Protein AF-A0A151R8T7-F1 (afdb_monomer)

Solvent-accessible surface area (backbone atoms only — not comparable to full-atom values): 3074 Å² total; per-residue (Å²): 132,61,61,68,81,76,32,75,54,41,58,31,29,26,34,79,87,68,47,68,40,48,73,77,80,61,58,66,69,58,43,71,74,31,56,73,44,79,45,80,40,44,23,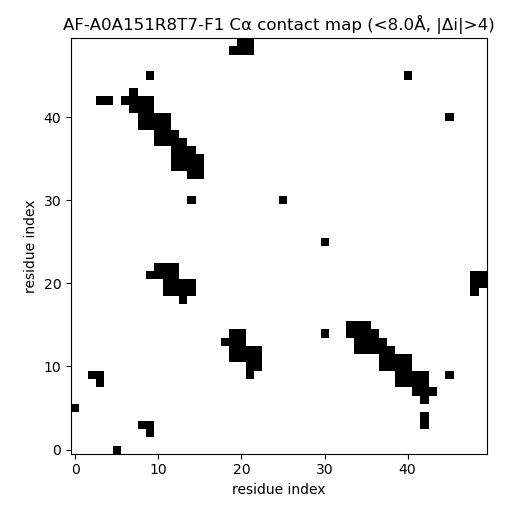84,78,50,72,79,52,117

InterPro domains:
  IPR003311 AUX/IAA protein [PTHR31734] (2-47)
  IPR033389 AUX/IAA domain [PF02309] (1-49)
  IPR053793 PB1-like domain [PS51745] (1-43)

Mean predicted aligned error: 5.68 Å

Structure (mmCIF, N/CA/C/O backbone):
data_AF-A0A151R8T7-F1
#
_entry.id   AF-A0A151R8T7-F1
#
loop_
_atom_site.group_PDB
_atom_site.id
_atom_site.type_symbol
_atom_site.label_atom_id
_atom_site.label_alt_id
_atom_site.label_comp_id
_atom_site.label_asym_id
_atom_site.label_entity_id
_atom_site.label_seq_id
_atom_site.pdbx_PDB_ins_code
_atom_site.Cartn_x
_atom_site.Cartn_y
_atom_site.Cartn_z
_atom_site.occupancy
_atom_site.B_iso_or_equiv
_atom_site.auth_seq_id
_atom_site.auth_comp_id
_atom_site.auth_asym_id
_atom_site.auth_atom_id
_atom_site.pdbx_PDB_model_num
ATOM 1 N N . MET A 1 1 ? 8.953 -15.216 -14.405 1.00 42.66 1 MET A N 1
ATOM 2 C CA . MET A 1 1 ? 8.627 -13.863 -14.898 1.00 42.66 1 MET A CA 1
ATOM 3 C C . MET A 1 1 ? 8.657 -12.953 -13.688 1.00 42.66 1 MET A C 1
ATOM 5 O O . MET A 1 1 ? 7.626 -12.744 -13.066 1.00 42.66 1 MET A O 1
ATOM 9 N N . ASP A 1 2 ? 9.846 -12.504 -13.293 1.00 55.62 2 ASP A N 1
ATOM 10 C CA . ASP A 1 2 ? 9.992 -11.531 -12.212 1.00 55.62 2 ASP A CA 1
ATOM 11 C C . ASP A 1 2 ? 9.434 -10.196 -12.706 1.00 55.62 2 ASP A C 1
ATOM 13 O O . ASP A 1 2 ? 10.099 -9.472 -13.450 1.00 55.62 2 ASP A O 1
ATOM 17 N N . LEU A 1 3 ? 8.187 -9.887 -12.342 1.00 54.47 3 LEU A N 1
ATOM 18 C CA . LEU A 1 3 ? 7.524 -8.630 -12.708 1.00 54.47 3 LEU A CA 1
ATOM 19 C C . LEU A 1 3 ? 8.377 -7.413 -12.289 1.00 54.47 3 LEU A C 1
ATOM 21 O O . LEU A 1 3 ? 8.399 -6.400 -12.982 1.00 54.47 3 LEU A O 1
ATOM 25 N N . LEU A 1 4 ? 9.149 -7.576 -11.208 1.00 55.78 4 LEU A N 1
ATOM 26 C CA . LEU A 1 4 ? 10.133 -6.630 -10.676 1.00 55.78 4 LEU A CA 1
ATOM 27 C C 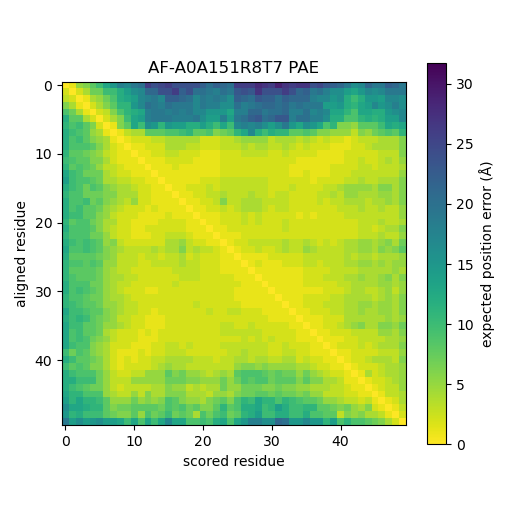. LEU A 1 4 ? 11.352 -6.396 -11.590 1.00 55.78 4 LEU A C 1
ATOM 29 O O . LEU A 1 4 ? 11.922 -5.312 -11.547 1.00 55.78 4 LEU A O 1
ATOM 33 N N . ASN A 1 5 ? 11.749 -7.370 -12.419 1.00 55.16 5 ASN A N 1
ATOM 34 C CA . ASN A 1 5 ? 12.921 -7.260 -13.304 1.00 55.16 5 ASN A CA 1
ATOM 35 C C . ASN A 1 5 ? 12.577 -6.888 -14.753 1.00 55.16 5 ASN A C 1
ATOM 37 O O . ASN A 1 5 ? 13.477 -6.515 -15.501 1.00 55.16 5 ASN A O 1
ATOM 41 N N . SER A 1 6 ? 11.311 -7.000 -15.171 1.00 60.66 6 SER A N 1
ATOM 42 C CA . SER A 1 6 ? 10.908 -6.705 -16.557 1.00 60.66 6 SER A CA 1
ATOM 43 C C . SER A 1 6 ? 9.999 -5.485 -16.709 1.00 60.66 6 SER A C 1
ATOM 45 O O . SER A 1 6 ? 9.831 -5.023 -17.837 1.00 60.66 6 SER A O 1
ATOM 47 N N . SER A 1 7 ? 9.397 -4.975 -15.629 1.00 65.19 7 SER A N 1
ATOM 48 C CA . SER A 1 7 ? 8.527 -3.799 -15.685 1.00 65.19 7 SER A CA 1
ATOM 49 C C . SER A 1 7 ? 9.208 -2.583 -15.068 1.00 65.19 7 SER A C 1
ATOM 51 O O . SER A 1 7 ? 9.632 -2.609 -13.914 1.00 65.19 7 SER A O 1
ATOM 53 N N . ASP A 1 8 ? 9.232 -1.475 -15.811 1.00 81.56 8 ASP A N 1
ATOM 54 C CA . ASP A 1 8 ? 9.694 -0.181 -15.298 1.00 81.56 8 ASP A CA 1
ATOM 55 C C . ASP A 1 8 ? 8.847 0.320 -14.125 1.00 81.56 8 ASP A C 1
ATOM 57 O O . ASP A 1 8 ? 9.295 1.199 -13.388 1.00 81.56 8 ASP A O 1
ATOM 61 N N . TYR A 1 9 ? 7.642 -0.235 -13.941 1.00 84.56 9 TYR A N 1
ATOM 62 C CA . TYR A 1 9 ? 6.691 0.168 -12.916 1.00 84.56 9 TYR A CA 1
ATOM 63 C C . TYR A 1 9 ? 6.022 -1.021 -12.228 1.00 84.56 9 TYR A C 1
ATOM 65 O O . TYR A 1 9 ? 5.652 -2.001 -12.874 1.00 84.56 9 TYR A O 1
ATOM 73 N N . VAL A 1 10 ? 5.803 -0.897 -10.923 1.00 89.75 10 VAL A N 1
ATOM 74 C CA . VAL A 1 10 ? 5.097 -1.886 -10.110 1.00 89.75 10 VAL A CA 1
ATOM 75 C C . VAL A 1 10 ? 3.959 -1.231 -9.320 1.00 89.75 10 VAL A C 1
ATOM 77 O O . VAL A 1 10 ? 4.104 -0.095 -8.852 1.00 89.75 10 VAL A O 1
ATOM 80 N N . PRO A 1 11 ? 2.810 -1.912 -9.187 1.00 91.62 11 PRO A N 1
ATOM 81 C CA . PRO A 1 11 ? 1.714 -1.450 -8.351 1.00 91.62 11 PRO A CA 1
ATOM 82 C C . PRO A 1 11 ? 1.989 -1.768 -6.874 1.00 91.62 11 PRO A C 1
ATOM 84 O O . PRO A 1 11 ? 2.227 -2.917 -6.504 1.00 91.62 11 PRO A O 1
ATOM 87 N N . THR A 1 12 ? 1.913 -0.748 -6.026 1.00 93.75 12 THR A N 1
ATOM 88 C CA . THR A 1 12 ? 2.025 -0.847 -4.567 1.00 93.75 12 THR A CA 1
ATOM 89 C C . THR A 1 12 ? 0.821 -0.204 -3.892 1.00 93.75 12 THR A C 1
ATOM 91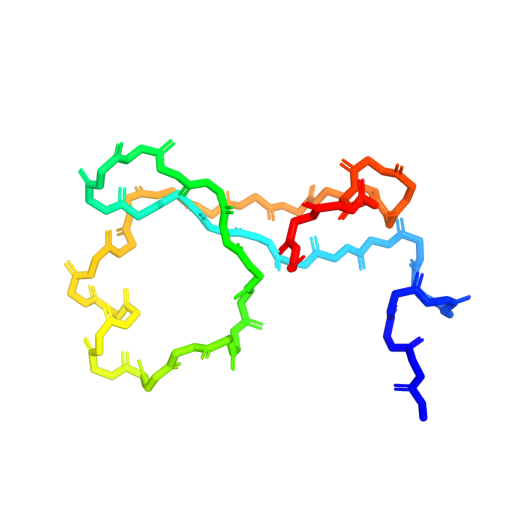 O O . THR A 1 12 ? 0.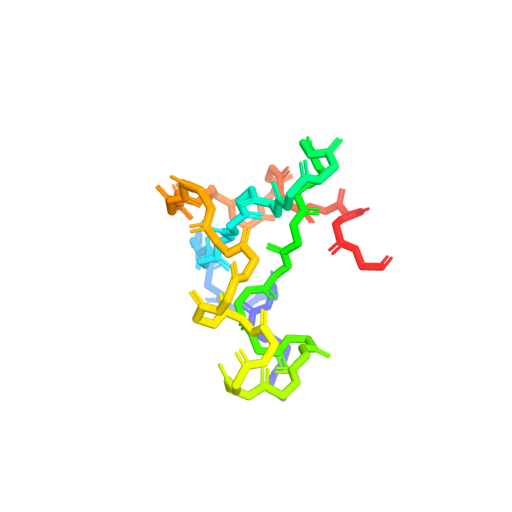115 0.624 -4.482 1.00 93.75 12 THR A O 1
ATOM 94 N N . TYR A 1 13 ? 0.576 -0.580 -2.642 1.00 94.75 13 TYR A N 1
ATOM 95 C CA . TYR A 1 13 ? -0.475 0.016 -1.832 1.00 94.75 13 TYR A CA 1
ATOM 96 C C . TYR A 1 13 ? -0.013 0.282 -0.401 1.00 94.75 13 TYR A C 1
ATOM 98 O O . TYR A 1 13 ? 0.864 -0.403 0.112 1.00 94.75 13 TYR A O 1
ATOM 106 N N . GLU A 1 14 ? -0.595 1.307 0.216 1.00 94.94 14 GLU A N 1
ATOM 107 C CA . GLU A 1 14 ? -0.433 1.614 1.637 1.00 94.94 14 GLU A CA 1
ATOM 108 C C . GLU A 1 14 ? -1.534 0.886 2.415 1.00 94.94 14 GLU A C 1
ATOM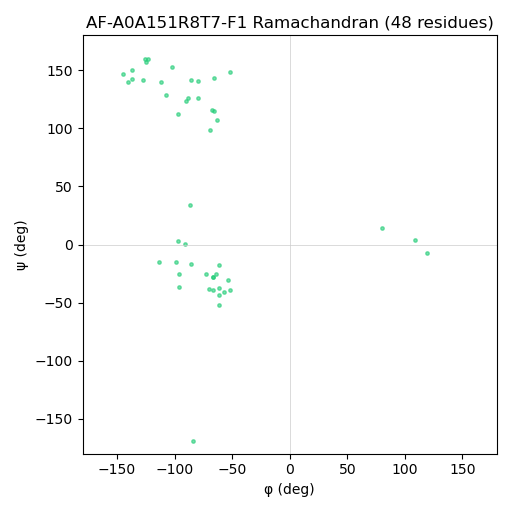 110 O O . GLU A 1 14 ? -2.719 1.067 2.109 1.00 94.94 14 GLU A O 1
ATOM 115 N N . ASP A 1 15 ? -1.162 0.063 3.391 1.00 93.44 15 ASP A N 1
ATOM 116 C CA . ASP A 1 15 ? -2.101 -0.685 4.229 1.00 93.44 15 ASP A CA 1
ATOM 117 C C . ASP A 1 15 ? -2.636 0.138 5.424 1.00 93.44 15 ASP A C 1
ATOM 119 O O . ASP A 1 15 ? -2.466 1.360 5.519 1.00 93.44 15 ASP A O 1
ATOM 123 N N . ARG A 1 16 ? -3.317 -0.524 6.370 1.00 92.81 16 ARG A N 1
ATOM 124 C CA . ARG A 1 16 ? -3.873 0.134 7.565 1.00 92.81 16 ARG A CA 1
ATOM 125 C C . ARG A 1 16 ? -2.804 0.664 8.512 1.00 92.81 16 ARG A C 1
ATOM 127 O O . ARG A 1 16 ? -3.070 1.668 9.177 1.00 92.81 16 ARG A O 1
ATOM 134 N N . ASP A 1 17 ? -1.633 0.055 8.530 1.00 92.31 17 ASP A N 1
ATOM 135 C CA . ASP A 1 17 ? -0.520 0.404 9.403 1.00 92.31 17 ASP A CA 1
ATOM 136 C C . ASP A 1 17 ? 0.417 1.437 8.753 1.00 92.31 17 ASP A C 1
ATOM 138 O O . ASP A 1 17 ? 1.390 1.870 9.366 1.00 92.31 17 ASP A O 1
ATOM 142 N N . GLY A 1 18 ? 0.108 1.876 7.526 1.00 92.00 18 GLY A N 1
ATOM 143 C CA . GLY A 1 18 ? 0.917 2.835 6.772 1.00 92.00 18 GLY A CA 1
ATOM 144 C C . GLY A 1 18 ? 2.126 2.191 6.093 1.00 92.00 18 GLY A C 1
ATOM 145 O O . GLY A 1 18 ? 3.048 2.898 5.681 1.00 92.00 18 GLY A O 1
ATOM 146 N N . ASN A 1 19 ? 2.146 0.860 6.001 1.00 91.81 19 ASN A N 1
ATOM 147 C CA . ASN A 1 19 ? 3.215 0.108 5.361 1.00 91.81 19 ASN A CA 1
ATOM 148 C C . ASN A 1 19 ? 2.922 0.022 3.863 1.00 91.81 19 ASN A C 1
ATOM 150 O O . ASN A 1 19 ? 1.773 -0.131 3.446 1.00 91.81 19 ASN A O 1
ATOM 154 N N . TRP A 1 20 ? 3.972 0.135 3.052 1.00 91.38 20 TRP A N 1
ATOM 155 C CA . TRP A 1 20 ? 3.871 -0.065 1.611 1.00 91.38 20 TRP A CA 1
ATOM 156 C C . TRP A 1 20 ? 4.073 -1.541 1.286 1.00 91.38 20 TRP A C 1
ATOM 158 O O . TRP A 1 20 ? 5.092 -2.113 1.658 1.00 91.38 20 TRP A O 1
ATOM 168 N N . MET A 1 21 ? 3.117 -2.118 0.566 1.00 92.25 21 MET A N 1
ATOM 169 C CA . MET A 1 21 ? 3.086 -3.523 0.153 1.00 92.25 21 MET A CA 1
ATOM 170 C C . MET A 1 21 ? 2.931 -3.628 -1.369 1.00 92.25 21 MET A C 1
ATOM 172 O O . MET A 1 21 ? 2.416 -2.695 -2.004 1.00 92.25 21 MET A O 1
ATOM 176 N N . LEU A 1 22 ? 3.333 -4.749 -1.978 1.00 91.56 22 LEU A N 1
ATOM 177 C CA . LEU A 1 22 ? 3.057 -4.997 -3.394 1.00 91.56 22 LEU A CA 1
ATOM 178 C C . LEU A 1 22 ? 1.619 -5.484 -3.571 1.00 91.56 22 LEU A C 1
ATOM 180 O O . LEU A 1 22 ? 1.076 -6.273 -2.795 1.00 91.56 22 LEU A O 1
ATOM 184 N N . VAL A 1 23 ? 0.968 -5.005 -4.631 1.00 90.62 23 VAL A N 1
ATOM 185 C CA . VAL A 1 23 ? -0.374 -5.483 -4.967 1.00 90.62 23 VAL A CA 1
ATOM 186 C C . VAL A 1 23 ? -0.276 -6.945 -5.405 1.00 90.62 23 VAL A C 1
ATOM 188 O O . VAL A 1 23 ? 0.312 -7.246 -6.442 1.00 90.62 23 VAL A O 1
ATOM 191 N N . GLY A 1 24 ? -0.889 -7.836 -4.624 1.00 89.31 24 GLY A N 1
ATOM 192 C CA . GLY A 1 24 ? -0.884 -9.283 -4.855 1.00 89.31 24 GLY A CA 1
ATOM 193 C C . GLY A 1 24 ? -0.252 -10.111 -3.732 1.00 89.31 24 GLY A C 1
ATOM 194 O O . GLY A 1 24 ? -0.389 -11.331 -3.769 1.00 89.31 24 GLY A O 1
ATOM 195 N N . ASP A 1 25 ? 0.373 -9.481 -2.731 1.00 86.88 25 ASP A N 1
ATOM 196 C CA . ASP A 1 25 ? 1.036 -10.196 -1.625 1.00 86.88 25 ASP A CA 1
ATOM 197 C C . ASP A 1 25 ? 0.056 -10.842 -0.630 1.00 86.88 25 ASP A C 1
ATOM 199 O O . ASP A 1 25 ? 0.385 -11.824 0.035 1.00 86.88 25 ASP A O 1
ATOM 203 N N . VAL A 1 26 ? -1.163 -10.306 -0.523 1.00 88.81 26 VAL A N 1
ATOM 204 C CA . VAL A 1 26 ? -2.190 -10.751 0.432 1.00 88.81 26 VAL A CA 1
ATOM 205 C C . VAL A 1 26 ? -3.489 -11.150 -0.278 1.00 88.81 26 VAL A C 1
ATOM 207 O O . VAL A 1 26 ? -3.739 -10.701 -1.402 1.00 88.81 26 VAL A O 1
ATOM 210 N N . PRO A 1 27 ? -4.359 -11.953 0.368 1.00 95.00 27 PRO A N 1
ATOM 211 C CA . PRO A 1 27 ? -5.698 -12.246 -0.137 1.00 95.00 27 PRO A CA 1
ATOM 212 C C . PRO A 1 27 ? -6.493 -10.985 -0.489 1.00 95.00 27 PRO A C 1
ATOM 214 O O . PRO A 1 27 ? -6.361 -9.943 0.158 1.00 95.00 27 PRO A O 1
ATOM 217 N N . TRP A 1 28 ? -7.365 -11.098 -1.492 1.00 94.38 28 TRP A N 1
ATOM 218 C CA . TRP A 1 28 ? -8.140 -9.971 -2.014 1.00 94.38 28 TRP A CA 1
ATOM 219 C C . TRP A 1 28 ? -8.990 -9.290 -0.938 1.00 94.38 28 TRP A C 1
ATOM 221 O O . TRP A 1 28 ? -9.034 -8.065 -0.865 1.00 94.38 28 TRP A O 1
ATOM 231 N N . GLU A 1 29 ? -9.618 -10.069 -0.062 1.00 95.31 29 GLU A N 1
ATOM 232 C CA . GLU A 1 29 ? -10.447 -9.561 1.027 1.00 95.31 29 GLU A CA 1
ATOM 233 C C . GLU A 1 29 ? -9.620 -8.697 1.990 1.00 95.31 29 GLU A C 1
ATOM 235 O O . GLU A 1 29 ? -10.027 -7.588 2.336 1.00 95.31 29 GLU A O 1
ATOM 240 N N . MET A 1 30 ? -8.411 -9.150 2.344 1.00 93.12 30 MET A N 1
ATOM 241 C CA . MET A 1 30 ? -7.490 -8.394 3.199 1.00 93.12 30 MET A CA 1
ATOM 242 C C . MET A 1 30 ? -6.989 -7.122 2.513 1.00 93.12 30 MET A C 1
ATOM 244 O O . MET A 1 30 ? -6.872 -6.077 3.156 1.00 93.12 30 MET A O 1
ATOM 248 N N . 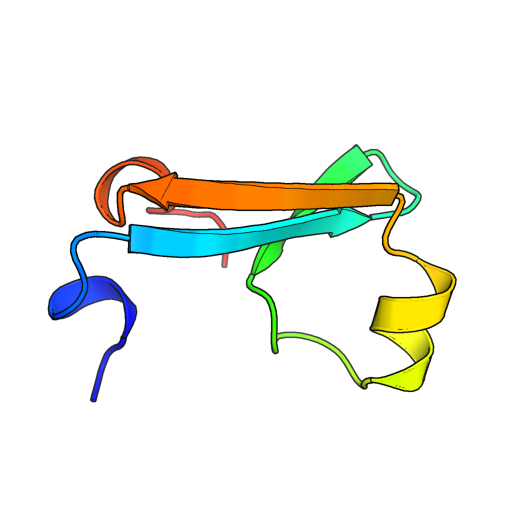PHE A 1 31 ? -6.708 -7.187 1.212 1.00 93.88 31 PHE A N 1
ATOM 249 C CA . PHE A 1 31 ? -6.317 -6.022 0.424 1.00 93.88 31 PHE A CA 1
ATOM 250 C C . PHE A 1 31 ? -7.425 -4.961 0.413 1.00 93.88 31 PHE A C 1
ATOM 252 O O . PHE A 1 31 ? -7.168 -3.812 0.765 1.00 93.88 31 PHE A O 1
ATOM 259 N N . VAL A 1 32 ? -8.662 -5.339 0.076 1.00 94.75 32 VAL A N 1
ATOM 260 C CA . VAL A 1 32 ? -9.801 -4.405 0.010 1.00 94.75 32 VAL A CA 1
ATOM 261 C C . VAL A 1 32 ? -10.084 -3.781 1.372 1.00 94.75 32 VAL A C 1
ATOM 263 O O . VAL A 1 32 ? -10.403 -2.598 1.465 1.00 94.75 32 VAL A O 1
ATOM 266 N N . GLU A 1 33 ? -9.939 -4.557 2.440 1.00 95.19 33 GLU A N 1
ATOM 267 C CA . GLU A 1 33 ? -10.126 -4.065 3.794 1.00 95.19 33 GLU A CA 1
ATOM 268 C C . GLU A 1 33 ? -9.019 -3.105 4.247 1.00 95.19 33 GLU A C 1
ATOM 270 O O . GLU A 1 33 ? -9.300 -2.145 4.976 1.00 95.19 33 GLU A O 1
ATOM 275 N N . SER A 1 34 ? -7.765 -3.367 3.874 1.00 94.44 34 SER A N 1
ATOM 276 C CA . SER A 1 34 ? -6.606 -2.653 4.415 1.00 94.44 34 SER A CA 1
ATOM 277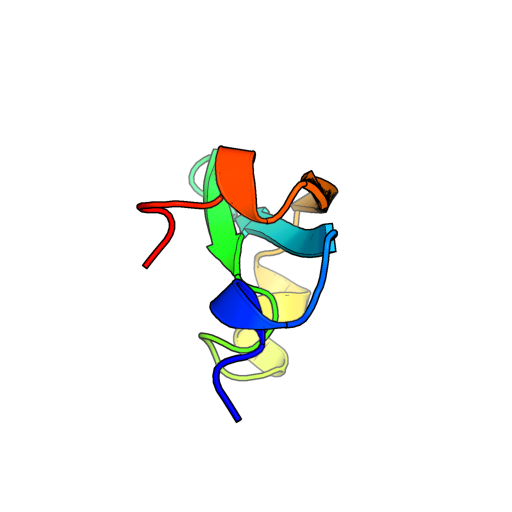 C C . SER A 1 34 ? -6.111 -1.485 3.562 1.00 94.44 34 SER A C 1
ATOM 279 O O . SER A 1 34 ? -5.514 -0.557 4.108 1.00 94.44 34 SER A O 1
ATOM 281 N N . CYS A 1 35 ? -6.367 -1.504 2.254 1.00 95.44 35 CYS A N 1
ATOM 282 C CA . CYS A 1 35 ? -5.813 -0.547 1.307 1.00 95.44 35 CYS A CA 1
ATOM 283 C C . CYS A 1 35 ? -6.332 0.877 1.551 1.00 95.44 35 CYS A C 1
ATOM 285 O O . CYS A 1 35 ? -7.504 1.189 1.336 1.00 95.44 35 CYS A O 1
ATOM 287 N N . LYS A 1 36 ? -5.421 1.776 1.927 1.00 96.06 36 LYS A N 1
ATOM 288 C CA . LYS A 1 36 ? -5.680 3.212 2.083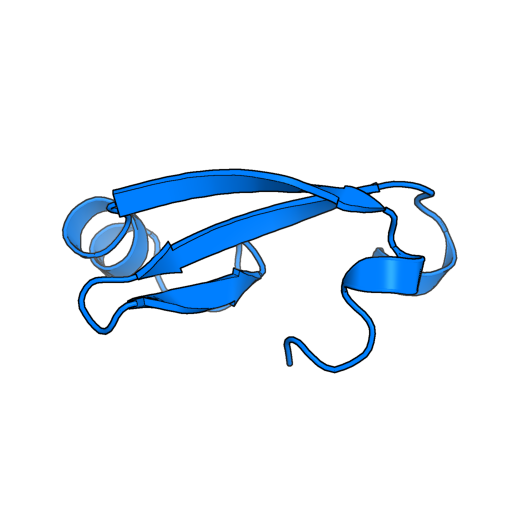 1.00 96.06 36 LYS A CA 1
ATOM 289 C C . LYS A 1 36 ? -5.298 4.021 0.850 1.00 96.06 36 LYS A C 1
ATOM 291 O O . LYS A 1 36 ? -5.969 5.005 0.536 1.00 96.06 36 LYS A O 1
ATOM 296 N N . ARG A 1 37 ? -4.213 3.649 0.164 1.00 95.94 37 ARG A N 1
ATOM 297 C CA . ARG A 1 37 ? -3.709 4.352 -1.027 1.00 95.94 37 ARG A CA 1
ATOM 298 C C . ARG A 1 37 ? -3.112 3.379 -2.021 1.00 95.94 37 ARG A C 1
ATOM 300 O O . ARG A 1 37 ? -2.472 2.419 -1.624 1.00 95.94 37 ARG A O 1
ATOM 307 N N . LEU A 1 38 ? -3.254 3.695 -3.303 1.00 95.00 38 LEU A N 1
ATOM 308 C CA . LEU A 1 38 ? -2.599 2.983 -4.393 1.00 95.00 38 LEU A CA 1
ATOM 309 C C . LEU A 1 38 ? -1.561 3.882 -5.048 1.00 95.00 38 LEU A C 1
ATOM 311 O O . LEU A 1 38 ? -1.795 5.077 -5.249 1.00 95.00 38 LEU A O 1
ATOM 315 N N . ARG A 1 39 ? -0.419 3.298 -5.399 1.00 93.44 39 ARG A N 1
ATOM 316 C CA . ARG A 1 39 ? 0.662 3.988 -6.091 1.00 93.44 39 ARG A CA 1
ATOM 317 C C . ARG A 1 39 ? 1.275 3.077 -7.143 1.00 93.44 39 ARG A C 1
ATOM 319 O O . ARG A 1 39 ? 1.498 1.897 -6.920 1.00 93.44 39 ARG A O 1
ATOM 326 N N . ILE A 1 40 ? 1.589 3.654 -8.295 1.00 91.75 40 ILE A N 1
ATOM 327 C CA . ILE A 1 40 ? 2.446 3.013 -9.291 1.00 91.75 40 ILE A CA 1
ATOM 328 C C . ILE A 1 40 ? 3.852 3.574 -9.067 1.00 91.75 40 ILE A C 1
ATOM 330 O O . ILE A 1 40 ? 4.079 4.775 -9.234 1.00 91.75 40 ILE A O 1
ATOM 334 N N . MET A 1 41 ? 4.773 2.733 -8.607 1.00 90.19 41 MET A N 1
ATOM 335 C CA . MET A 1 41 ? 6.166 3.100 -8.326 1.00 90.19 41 MET A CA 1
ATOM 336 C C . MET A 1 41 ? 7.056 2.617 -9.460 1.00 90.19 41 MET A C 1
ATOM 338 O O . MET A 1 41 ? 6.713 1.635 -10.114 1.00 90.19 41 MET A O 1
ATOM 342 N N . LYS A 1 42 ? 8.201 3.263 -9.711 1.00 87.94 42 LYS A N 1
ATOM 343 C CA . LYS A 1 42 ? 9.174 2.655 -10.626 1.00 87.94 42 LYS A CA 1
ATOM 344 C C . LYS A 1 42 ? 9.711 1.372 -9.997 1.00 87.94 42 LYS A C 1
ATOM 346 O O . LYS A 1 42 ? 9.954 1.358 -8.795 1.00 87.94 42 LYS A O 1
ATOM 351 N N . GLY A 1 43 ? 9.965 0.331 -10.788 1.00 82.88 43 GLY A N 1
ATOM 352 C CA . GLY A 1 43 ? 10.472 -0.955 -10.285 1.00 82.88 43 GLY A CA 1
ATOM 353 C C . GLY A 1 43 ? 11.715 -0.788 -9.403 1.00 82.88 43 GLY A C 1
ATOM 354 O O . GLY A 1 43 ? 11.799 -1.360 -8.323 1.00 82.88 43 GLY A O 1
ATOM 355 N N . LYS A 1 44 ? 12.613 0.134 -9.782 1.00 82.06 44 LYS A N 1
ATOM 356 C CA . LYS A 1 44 ? 13.802 0.495 -8.992 1.00 82.06 44 LYS A CA 1
ATOM 357 C C . LYS A 1 44 ? 13.523 1.140 -7.624 1.00 82.06 44 LYS A C 1
ATOM 359 O O . LYS A 1 44 ? 14.382 1.089 -6.756 1.00 82.06 44 LYS A O 1
ATOM 364 N N . GLU A 1 45 ? 12.375 1.792 -7.446 1.00 81.88 45 GLU A N 1
ATOM 365 C CA . GLU A 1 45 ? 11.962 2.424 -6.180 1.00 81.88 45 GLU A CA 1
ATOM 3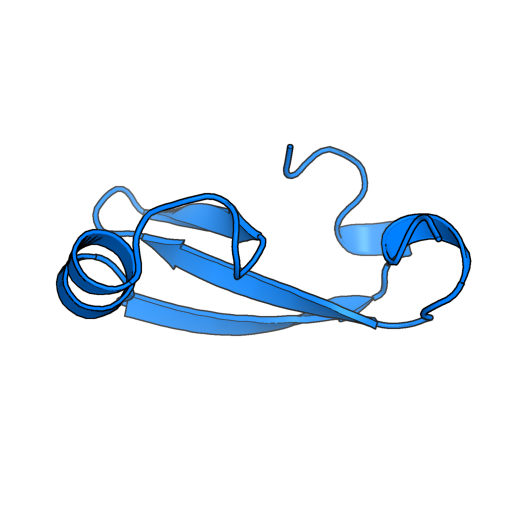66 C C . GLU A 1 45 ? 11.270 1.427 -5.243 1.00 81.88 45 GLU A C 1
ATOM 368 O O . GLU A 1 45 ? 11.139 1.703 -4.056 1.00 81.88 45 GLU A O 1
ATOM 373 N N . ALA A 1 46 ? 10.830 0.286 -5.775 1.00 79.94 46 ALA A N 1
ATOM 374 C CA . ALA A 1 46 ? 10.166 -0.773 -5.025 1.00 79.94 46 ALA A CA 1
ATOM 375 C C . ALA A 1 46 ? 11.113 -1.912 -4.610 1.00 79.94 46 ALA A C 1
ATOM 377 O O . ALA A 1 46 ? 10.669 -2.900 -4.026 1.00 79.94 46 ALA A O 1
ATOM 378 N N . ILE A 1 47 ? 12.413 -1.790 -4.902 1.00 73.19 47 ILE A N 1
ATOM 379 C CA . ILE A 1 47 ? 13.429 -2.759 -4.478 1.00 73.19 47 ILE A CA 1
ATOM 380 C C . ILE A 1 47 ? 13.477 -2.758 -2.943 1.00 73.19 47 ILE A C 1
ATOM 382 O O . ILE A 1 47 ? 13.962 -1.803 -2.341 1.00 73.19 47 ILE A O 1
ATOM 386 N N . GLY A 1 48 ? 12.963 -3.824 -2.323 1.00 72.50 48 GLY A N 1
ATOM 387 C CA . GLY A 1 48 ? 12.892 -3.988 -0.866 1.00 72.50 48 GLY A CA 1
ATOM 388 C C . GLY A 1 48 ? 11.490 -3.880 -0.255 1.00 72.50 48 GLY A C 1
ATOM 389 O O . GLY A 1 48 ? 11.380 -3.938 0.963 1.00 72.50 48 GLY A O 1
ATOM 390 N N . LEU A 1 49 ? 10.432 -3.736 -1.064 1.00 73.75 49 LEU A N 1
ATOM 391 C CA . LEU A 1 49 ? 9.032 -3.810 -0.609 1.00 73.75 49 LEU A CA 1
ATOM 392 C C . LEU A 1 49 ? 8.485 -5.254 -0.581 1.00 73.75 49 LEU A C 1
ATOM 394 O O . LEU A 1 49 ? 7.316 -5.466 -0.881 1.00 73.75 49 LEU A O 1
ATOM 398 N N . GLY A 1 50 ? 9.329 -6.238 -0.258 1.00 58.81 50 GLY A N 1
ATOM 399 C CA . GLY A 1 50 ? 8.965 -7.657 -0.182 1.00 58.81 50 GLY A CA 1
ATOM 400 C C . GLY A 1 50 ? 9.725 -8.378 0.915 1.00 58.81 50 GLY A C 1
ATOM 401 O O . GLY A 1 50 ? 10.931 -8.075 1.072 1.00 58.81 50 GLY A O 1
#

Nearest PDB structures (foldseek):
  2m1m-assembly1_A  TM=8.761E-01  e=1.042E-04  Pisum sativum
  4chk-assembly6_B-4  TM=8.646E-01  e=7.933E-03  Arabidopsis thaliana
  4chk-assembly1_A  TM=8.642E-01  e=8.488E-03  Arabidopsis thaliana
  4chk-assembly4_H  TM=7.093E-01  e=2.874E-03  Arabidopsis thaliana
  4chk-assembly1_E  TM=7.905E-01  e=9.083E-03  Arabidopsis thaliana

Radius of gyration: 10.74 Å; Cα contacts (8 Å, |Δi|>4): 67; chains: 1; bounding box: 24×18×26 Å

Sequence (50 aa):
MDLLNSSDYVPTYEDRDGNWMLVGDVPWEMFVESCKRLRIMKGKEAIGLG

Secondary structure (DSSP, 8-state):
--HHHH-SEEEEEE-TTS-EEETTSS-HHHHHHH--EEEEEEGGGSTT--

pLDDT: mean 84.41, std 13.87, range [42.66, 96.06]

Organism: Cajanus cajan (NCBI:txid3821)

Foldseek 3Di:
DPCLVPFQKFKWFQFQVRQIAGPPPDDPVRCVVTGPDIDIDGSVVCVPRD